Protein AF-A0A2V7KIL0-F1 (afdb_monomer_lite)

Structure (mmCIF, N/CA/C/O backbone):
data_AF-A0A2V7KIL0-F1
#
_entry.id   AF-A0A2V7KIL0-F1
#
loop_
_atom_site.group_PDB
_atom_site.id
_atom_site.type_symbol
_atom_site.label_atom_id
_atom_site.label_alt_id
_atom_site.label_comp_id
_atom_site.label_asym_id
_atom_site.label_entity_id
_atom_site.label_seq_id
_atom_site.pdbx_PDB_ins_code
_atom_site.Cartn_x
_atom_site.Cartn_y
_atom_site.Cartn_z
_atom_site.occupancy
_atom_site.B_iso_or_equiv
_atom_site.auth_seq_id
_atom_site.auth_comp_id
_atom_site.auth_asym_id
_atom_site.auth_atom_id
_atom_site.pdbx_PDB_model_num
ATOM 1 N N . MET A 1 1 ? -7.891 -3.103 -19.381 1.00 48.28 1 MET A N 1
ATOM 2 C CA . MET A 1 1 ? -7.401 -3.835 -20.565 1.00 48.28 1 MET A CA 1
ATOM 3 C C . MET A 1 1 ? -7.846 -5.272 -20.391 1.00 48.28 1 MET A C 1
ATOM 5 O O . MET A 1 1 ? -7.518 -5.853 -19.367 1.00 48.28 1 MET A O 1
ATOM 9 N N . LYS A 1 2 ? -8.720 -5.780 -21.264 1.00 52.03 2 LYS A N 1
ATOM 10 C CA . LYS A 1 2 ? -9.337 -7.112 -21.113 1.00 52.03 2 LYS A CA 1
ATOM 11 C C . LYS A 1 2 ? -8.673 -8.175 -21.996 1.00 52.03 2 LYS A C 1
ATOM 13 O O . LYS A 1 2 ? -9.061 -9.332 -21.923 1.00 52.03 2 LYS A O 1
ATOM 18 N N . ASP A 1 3 ? -7.671 -7.772 -22.771 1.00 58.91 3 ASP A N 1
ATOM 19 C CA . ASP A 1 3 ? -7.208 -8.508 -23.949 1.00 58.91 3 ASP A CA 1
ATOM 20 C C . ASP A 1 3 ? -5.836 -9.182 -23.751 1.00 58.91 3 ASP A C 1
ATOM 22 O O . ASP A 1 3 ? -5.326 -9.816 -24.665 1.00 58.91 3 ASP A O 1
ATOM 26 N N . GLU A 1 4 ? -5.266 -9.090 -22.543 1.00 61.47 4 GLU A N 1
ATOM 27 C CA . GLU A 1 4 ? -3.968 -9.665 -22.154 1.00 61.47 4 GLU A CA 1
ATOM 28 C C . GLU A 1 4 ? -4.153 -10.509 -20.873 1.00 61.47 4 GLU A C 1
ATOM 30 O O . GLU A 1 4 ? -4.117 -9.959 -19.768 1.00 61.47 4 GLU A O 1
ATOM 35 N N . PRO A 1 5 ? -4.406 -11.830 -20.976 1.00 66.25 5 PRO A N 1
ATOM 36 C CA . PRO A 1 5 ? -4.678 -12.699 -19.822 1.00 66.25 5 PRO A CA 1
ATOM 37 C C . PRO A 1 5 ? -3.548 -12.712 -18.785 1.00 66.25 5 PRO A C 1
ATOM 39 O O . PRO A 1 5 ? -3.796 -12.735 -17.588 1.00 66.25 5 PRO A O 1
ATOM 42 N N . GLN A 1 6 ? -2.301 -12.616 -19.246 1.00 64.25 6 GLN A N 1
ATOM 43 C CA . GLN A 1 6 ? -1.115 -12.604 -18.383 1.00 64.25 6 GLN A CA 1
ATOM 44 C C . GLN A 1 6 ? -1.067 -11.352 -17.499 1.00 64.25 6 GLN A C 1
ATOM 46 O O . GLN A 1 6 ? -0.688 -11.433 -16.335 1.00 64.25 6 GLN A O 1
ATOM 51 N N . ALA A 1 7 ? -1.526 -10.212 -18.023 1.00 70.44 7 ALA A N 1
ATOM 52 C CA . ALA A 1 7 ? -1.660 -8.997 -17.233 1.00 70.44 7 ALA A CA 1
ATOM 53 C C . ALA A 1 7 ? -2.778 -9.125 -16.183 1.00 70.44 7 ALA A C 1
ATOM 55 O O . ALA A 1 7 ? -2.680 -8.520 -15.121 1.00 70.44 7 ALA A O 1
ATOM 56 N N . GLN A 1 8 ? -3.833 -9.912 -16.440 1.00 74.88 8 GLN A N 1
ATOM 57 C CA . GLN A 1 8 ? -4.898 -10.138 -15.453 1.00 74.88 8 GLN A CA 1
ATOM 58 C C . GLN A 1 8 ? -4.392 -10.922 -14.244 1.00 74.88 8 GLN A C 1
ATOM 60 O O . GLN A 1 8 ? -4.561 -10.440 -13.129 1.00 74.88 8 GLN A O 1
ATOM 65 N N . ASP A 1 9 ? -3.710 -12.050 -14.457 1.00 76.88 9 ASP A N 1
ATOM 66 C CA . ASP A 1 9 ? -3.152 -12.863 -13.364 1.00 76.88 9 ASP A CA 1
ATOM 67 C C . ASP A 1 9 ? -2.180 -12.048 -12.491 1.00 76.88 9 ASP A C 1
ATOM 69 O O . ASP A 1 9 ? -2.151 -12.161 -11.262 1.00 76.88 9 ASP A O 1
ATOM 73 N N . GLU A 1 10 ? -1.397 -11.182 -13.136 1.00 75.62 10 GLU A N 1
ATOM 74 C CA . GLU A 1 10 ? -0.455 -10.283 -12.485 1.00 75.62 10 GLU A CA 1
ATOM 75 C C . GLU A 1 10 ? -1.165 -9.227 -11.614 1.00 75.62 10 GLU A C 1
ATOM 77 O O . GLU A 1 10 ? -0.844 -9.068 -10.430 1.00 75.62 10 GLU A O 1
ATOM 82 N N . TYR A 1 11 ? -2.177 -8.540 -12.156 1.00 81.56 11 TYR A N 1
ATOM 83 C CA . TYR A 1 11 ? -2.965 -7.574 -11.387 1.00 81.56 11 TYR A CA 1
ATOM 84 C C . TYR A 1 11 ? -3.784 -8.240 -10.278 1.00 81.56 11 TYR A C 1
ATOM 86 O O . TYR A 1 11 ? -3.883 -7.668 -9.190 1.00 81.56 11 TYR A O 1
ATOM 94 N N . ASP A 1 12 ? -4.319 -9.439 -10.500 1.00 82.12 12 ASP A N 1
ATOM 95 C CA . ASP A 1 12 ? -5.052 -10.200 -9.486 1.00 82.12 12 ASP A CA 1
ATOM 96 C C . ASP A 1 12 ? -4.154 -10.530 -8.287 1.00 82.12 12 ASP A C 1
ATOM 98 O O . ASP A 1 12 ? -4.570 -10.375 -7.133 1.00 82.12 12 ASP A O 1
ATOM 102 N N . ALA A 1 13 ? -2.886 -10.879 -8.531 1.00 81.56 13 ALA A N 1
ATOM 103 C CA . ALA A 1 13 ? -1.907 -11.098 -7.469 1.00 81.56 13 ALA A CA 1
ATOM 104 C C . ALA A 1 13 ? -1.615 -9.817 -6.660 1.00 81.56 13 ALA A C 1
ATOM 106 O O . ALA A 1 13 ? -1.568 -9.863 -5.425 1.00 81.56 13 ALA A O 1
ATOM 107 N N . TYR A 1 14 ? -1.456 -8.663 -7.321 1.00 87.25 14 TYR A N 1
ATOM 108 C CA . TYR A 1 14 ? -1.231 -7.373 -6.644 1.00 87.25 14 TYR A CA 1
ATOM 109 C C . TYR A 1 14 ? -2.440 -6.943 -5.819 1.00 87.25 14 TYR A C 1
ATOM 111 O O . TYR A 1 14 ? -2.311 -6.530 -4.663 1.00 87.25 14 TYR A O 1
ATOM 119 N N . VAL A 1 15 ? -3.629 -7.074 -6.403 1.00 87.31 15 VAL A N 1
ATOM 120 C CA . VAL A 1 15 ? -4.896 -6.731 -5.763 1.00 87.31 15 VAL A CA 1
ATOM 121 C C . VAL A 1 15 ? -5.134 -7.631 -4.551 1.00 87.31 15 VAL A C 1
ATOM 123 O O . VAL A 1 15 ? -5.468 -7.117 -3.483 1.00 87.31 15 VAL A O 1
ATOM 126 N N . GLY A 1 16 ? -4.879 -8.938 -4.652 1.00 88.38 16 GLY A N 1
ATOM 127 C CA . GLY A 1 16 ? -5.036 -9.882 -3.542 1.00 88.38 16 GLY A CA 1
ATOM 128 C C . GLY A 1 16 ? -4.243 -9.491 -2.288 1.00 88.38 16 GLY A C 1
ATOM 129 O O . GLY A 1 16 ? -4.793 -9.493 -1.183 1.00 88.38 16 GLY A O 1
ATOM 130 N N . GLY A 1 17 ? -2.981 -9.076 -2.447 1.00 89.38 17 GLY A N 1
ATOM 131 C CA . GLY A 1 17 ? -2.137 -8.621 -1.332 1.00 89.38 17 GLY A CA 1
ATOM 132 C C . GLY A 1 17 ? -2.669 -7.358 -0.646 1.00 89.38 17 GLY A C 1
ATOM 133 O O . GLY A 1 17 ? -2.731 -7.283 0.585 1.00 89.38 17 GLY A O 1
ATOM 134 N N . VAL A 1 18 ? -3.138 -6.389 -1.435 1.00 91.94 18 VAL A N 1
ATOM 135 C CA . VAL A 1 18 ? -3.750 -5.152 -0.926 1.00 91.94 18 VAL A CA 1
ATOM 136 C C . VAL A 1 18 ? -5.056 -5.446 -0.183 1.00 91.94 18 VAL A C 1
ATOM 138 O O . VAL A 1 18 ? -5.278 -4.916 0.907 1.00 91.94 18 VAL A O 1
ATOM 141 N N . TYR A 1 19 ? -5.904 -6.320 -0.731 1.00 89.69 19 TYR A N 1
ATOM 142 C CA . TYR A 1 19 ? -7.159 -6.734 -0.100 1.00 89.69 19 TYR A CA 1
ATOM 143 C C . TYR A 1 19 ? -6.920 -7.437 1.238 1.00 89.69 19 TYR A C 1
ATOM 145 O O . TYR A 1 19 ? -7.597 -7.124 2.218 1.00 89.69 19 TYR A O 1
ATOM 153 N N . HIS A 1 20 ? -5.934 -8.336 1.307 1.00 90.12 20 HIS A N 1
ATOM 154 C CA . HIS A 1 20 ? -5.566 -9.015 2.548 1.00 90.12 20 HIS A CA 1
ATOM 155 C C . HIS A 1 20 ? -5.163 -8.023 3.649 1.00 90.12 20 HIS A C 1
ATOM 157 O O . HIS A 1 20 ? -5.651 -8.126 4.772 1.00 90.12 20 HIS A O 1
ATOM 163 N N . LEU A 1 21 ? -4.340 -7.019 3.321 1.00 92.44 21 LEU A N 1
ATOM 164 C CA . LEU A 1 21 ? -3.928 -5.981 4.273 1.00 92.44 21 LEU A CA 1
ATOM 165 C C . LEU A 1 21 ? -5.106 -5.141 4.777 1.00 92.44 21 LEU A C 1
ATOM 167 O O . LEU A 1 21 ? -5.197 -4.844 5.967 1.00 92.44 21 LEU A O 1
ATOM 171 N N . ILE A 1 22 ? -6.030 -4.761 3.893 1.00 91.50 22 ILE A N 1
ATOM 172 C CA . ILE A 1 22 ? -7.232 -4.019 4.300 1.00 91.50 22 ILE A CA 1
ATOM 173 C C . ILE A 1 22 ? -8.084 -4.878 5.242 1.00 91.50 22 ILE A C 1
ATOM 175 O O . ILE A 1 22 ? -8.494 -4.406 6.303 1.00 91.50 22 ILE A O 1
ATOM 179 N N . ALA A 1 23 ? -8.305 -6.148 4.892 1.00 89.00 23 ALA A N 1
ATOM 180 C CA . ALA A 1 23 ? -9.084 -7.084 5.699 1.00 89.00 23 ALA A CA 1
ATOM 181 C C . ALA A 1 23 ? -8.446 -7.364 7.071 1.00 89.00 23 ALA A C 1
ATOM 183 O O . ALA A 1 23 ? -9.165 -7.572 8.047 1.00 89.00 23 ALA A O 1
ATOM 184 N N . SER A 1 24 ? -7.114 -7.318 7.173 1.00 89.88 24 SER A N 1
ATOM 185 C CA . SER A 1 24 ? -6.385 -7.481 8.435 1.00 89.88 24 SER A CA 1
ATOM 186 C C . SER A 1 24 ? -6.328 -6.208 9.292 1.00 89.88 24 SER A C 1
ATOM 188 O O . SER A 1 24 ? -5.660 -6.204 10.324 1.00 89.88 24 SER A O 1
ATOM 190 N N . GLY A 1 25 ? -6.966 -5.110 8.870 1.00 90.44 25 GLY A N 1
ATOM 191 C CA . GLY A 1 25 ? -6.942 -3.835 9.591 1.00 90.44 25 GLY A CA 1
ATOM 192 C C . GLY A 1 25 ? -5.612 -3.083 9.485 1.00 90.44 25 GLY A C 1
ATOM 193 O O . GLY A 1 25 ? -5.252 -2.344 10.403 1.00 90.44 25 GLY A O 1
ATOM 194 N N . ALA A 1 26 ? -4.861 -3.270 8.395 1.00 94.94 26 ALA A N 1
ATOM 195 C CA . ALA A 1 26 ? -3.609 -2.556 8.178 1.00 94.94 26 ALA A CA 1
ATOM 196 C C . ALA A 1 26 ? -3.816 -1.034 8.121 1.00 94.94 26 ALA A C 1
ATOM 198 O O . ALA A 1 26 ? -4.829 -0.512 7.654 1.00 94.94 26 ALA A O 1
ATOM 199 N N . THR A 1 27 ? -2.801 -0.302 8.565 1.00 95.94 27 THR A N 1
ATOM 200 C CA . THR A 1 27 ? -2.771 1.159 8.488 1.00 95.94 27 THR A CA 1
ATOM 201 C C . THR A 1 27 ? -2.495 1.643 7.063 1.00 95.94 27 THR A C 1
ATOM 203 O O . THR A 1 27 ? -1.888 0.943 6.250 1.00 95.94 27 THR A O 1
ATOM 206 N N . ALA A 1 28 ? -2.847 2.901 6.771 1.00 96.19 28 ALA A N 1
ATOM 207 C CA . ALA A 1 28 ? -2.542 3.525 5.480 1.00 96.19 28 ALA A CA 1
ATOM 208 C C . ALA A 1 28 ? -1.037 3.494 5.152 1.00 96.19 28 ALA A C 1
ATOM 210 O O . ALA A 1 28 ? -0.663 3.330 3.995 1.00 96.19 28 ALA A O 1
ATOM 211 N N . LYS A 1 29 ? -0.176 3.602 6.175 1.00 97.06 29 LYS A N 1
ATOM 212 C CA . LYS A 1 29 ? 1.279 3.495 6.027 1.00 97.06 29 LYS A CA 1
ATOM 213 C C . LYS A 1 29 ? 1.702 2.103 5.556 1.00 97.06 29 LYS A C 1
ATOM 215 O O . LYS A 1 29 ? 2.438 2.005 4.584 1.00 97.06 29 LYS A O 1
ATOM 220 N N . GLN A 1 30 ? 1.196 1.047 6.192 1.00 96.69 30 GLN A N 1
ATOM 221 C CA . GLN A 1 30 ? 1.516 -0.335 5.813 1.00 96.69 30 GLN A CA 1
ATOM 222 C C . GLN A 1 30 ? 1.031 -0.670 4.398 1.00 96.69 30 GLN A C 1
ATOM 224 O O . GLN A 1 30 ? 1.728 -1.350 3.649 1.00 96.69 30 GLN A O 1
ATOM 229 N N . ILE A 1 31 ? -0.144 -0.164 4.012 1.00 96.25 31 ILE A N 1
ATOM 230 C CA . ILE A 1 31 ? -0.655 -0.311 2.644 1.00 96.25 31 ILE A CA 1
ATOM 231 C C . ILE A 1 31 ? 0.249 0.435 1.656 1.00 96.25 31 ILE A C 1
ATOM 233 O O . ILE A 1 31 ? 0.633 -0.137 0.643 1.00 96.25 31 ILE A O 1
ATOM 237 N N . ALA A 1 32 ? 0.641 1.675 1.952 1.00 96.88 32 ALA A N 1
ATOM 238 C CA . ALA A 1 32 ? 1.541 2.444 1.095 1.00 96.88 32 ALA A CA 1
ATOM 239 C C . ALA A 1 32 ? 2.917 1.775 0.925 1.00 96.88 32 ALA A C 1
ATOM 241 O O . ALA A 1 32 ? 3.410 1.668 -0.191 1.00 96.88 32 ALA A O 1
ATOM 242 N N . GLU A 1 33 ? 3.510 1.257 2.003 1.00 96.88 33 GLU A N 1
ATOM 243 C CA . GLU A 1 33 ? 4.764 0.489 1.951 1.00 96.88 33 GLU A CA 1
ATOM 244 C C . GLU A 1 33 ? 4.622 -0.800 1.129 1.00 96.88 33 GLU A C 1
ATOM 246 O O . GLU A 1 33 ? 5.556 -1.220 0.449 1.00 96.88 33 GLU A O 1
ATOM 251 N N . HIS A 1 34 ? 3.458 -1.451 1.172 1.00 95.94 34 HIS A N 1
ATOM 252 C CA . HIS A 1 34 ? 3.191 -2.612 0.328 1.00 95.94 34 HIS A CA 1
ATOM 253 C C . HIS A 1 34 ? 3.077 -2.244 -1.154 1.00 95.94 34 HIS A C 1
ATOM 255 O O . HIS A 1 34 ? 3.636 -2.952 -1.986 1.00 95.94 34 HIS A O 1
ATOM 261 N N . LEU A 1 35 ? 2.421 -1.128 -1.480 1.00 95.25 35 LEU A N 1
ATOM 262 C CA . LEU A 1 35 ? 2.323 -0.640 -2.855 1.00 95.25 35 LEU A CA 1
ATOM 263 C C . LEU A 1 35 ? 3.699 -0.283 -3.432 1.00 95.25 35 LEU A C 1
ATOM 265 O O . LEU A 1 35 ? 3.989 -0.686 -4.551 1.00 95.25 35 LEU A O 1
ATOM 269 N N . VAL A 1 36 ? 4.573 0.364 -2.651 1.00 95.88 36 VAL A N 1
ATOM 270 C CA . VAL A 1 36 ? 5.961 0.625 -3.080 1.00 95.88 36 VAL A CA 1
ATOM 271 C C . VAL A 1 36 ? 6.713 -0.676 -3.355 1.00 95.88 36 VAL A C 1
ATOM 273 O O . VAL A 1 36 ? 7.431 -0.761 -4.340 1.00 95.88 36 VAL A O 1
ATOM 276 N N . ARG A 1 37 ? 6.524 -1.729 -2.547 1.00 94.44 37 ARG A N 1
ATOM 277 C CA . ARG A 1 37 ? 7.142 -3.036 -2.839 1.00 94.44 37 ARG A CA 1
ATOM 278 C C . ARG A 1 37 ? 6.650 -3.636 -4.153 1.00 94.44 37 ARG A C 1
ATOM 280 O O . ARG A 1 37 ? 7.448 -4.205 -4.882 1.00 94.44 37 ARG A O 1
ATOM 287 N N . ILE A 1 38 ? 5.364 -3.500 -4.479 1.00 93.31 38 ILE A N 1
ATOM 288 C CA . ILE A 1 38 ? 4.842 -3.938 -5.783 1.00 93.31 38 ILE A CA 1
ATOM 289 C C . ILE A 1 38 ? 5.497 -3.125 -6.908 1.00 93.31 38 ILE A C 1
ATOM 291 O O . ILE A 1 38 ? 5.999 -3.702 -7.869 1.00 93.31 38 ILE A O 1
ATOM 295 N N . GLU A 1 39 ? 5.546 -1.800 -6.774 1.00 92.44 39 GLU A N 1
ATOM 296 C CA . GLU A 1 39 ? 6.182 -0.920 -7.757 1.00 92.44 39 GLU A CA 1
ATOM 297 C C . GLU A 1 39 ? 7.662 -1.262 -7.973 1.00 92.44 39 GLU A C 1
ATOM 299 O O . GLU A 1 39 ? 8.085 -1.432 -9.114 1.00 92.44 39 GLU A O 1
ATOM 304 N N . THR A 1 40 ? 8.431 -1.462 -6.904 1.00 92.06 40 THR A N 1
ATOM 305 C CA . THR A 1 40 ? 9.858 -1.795 -6.983 1.00 92.06 40 THR A CA 1
ATOM 306 C C . THR A 1 40 ? 10.097 -3.214 -7.489 1.00 92.06 40 THR A C 1
ATOM 308 O O . THR A 1 40 ? 10.817 -3.406 -8.468 1.00 92.06 40 THR A O 1
ATOM 311 N N . ASP A 1 41 ? 9.501 -4.215 -6.838 1.00 90.69 41 ASP A N 1
ATOM 312 C CA . ASP A 1 41 ? 9.873 -5.622 -7.025 1.00 90.69 41 ASP A CA 1
ATOM 313 C C . ASP A 1 41 ? 9.235 -6.231 -8.274 1.00 90.69 41 ASP 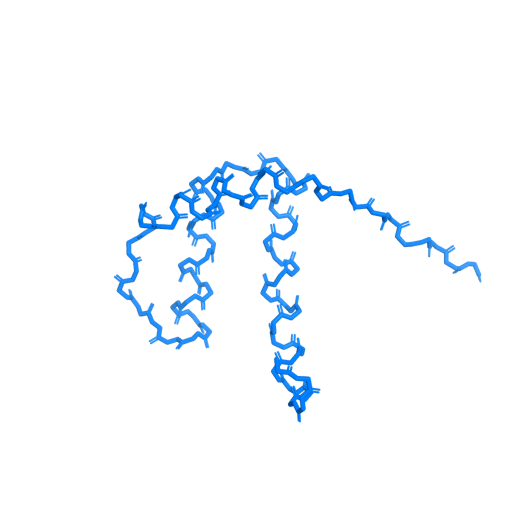A C 1
ATOM 315 O O . ASP A 1 41 ? 9.706 -7.250 -8.785 1.00 90.69 41 ASP A O 1
ATOM 319 N N . ARG A 1 42 ? 8.124 -5.652 -8.737 1.00 87.31 42 ARG A N 1
ATOM 320 C CA . ARG A 1 42 ? 7.324 -6.223 -9.819 1.00 87.31 42 ARG A CA 1
ATOM 321 C C . ARG A 1 42 ? 7.243 -5.338 -11.049 1.00 87.31 42 ARG A C 1
ATOM 323 O O . ARG A 1 42 ? 7.290 -5.861 -12.155 1.00 87.31 42 ARG A O 1
ATOM 330 N N . LEU A 1 43 ? 7.163 -4.022 -10.860 1.00 85.06 43 LEU A N 1
ATOM 331 C CA . LEU A 1 43 ? 7.042 -3.069 -11.966 1.00 85.06 43 LEU A CA 1
ATOM 332 C C . LEU A 1 43 ? 8.368 -2.374 -12.318 1.00 85.06 43 LEU A C 1
ATOM 334 O O . LEU A 1 43 ? 8.459 -1.728 -13.360 1.00 85.06 43 LEU A O 1
ATOM 338 N N . GLY A 1 44 ? 9.404 -2.522 -11.485 1.00 89.88 44 GLY A N 1
ATOM 339 C CA . GLY A 1 44 ? 10.724 -1.940 -11.723 1.00 89.88 44 GLY A CA 1
ATOM 340 C C . GLY A 1 44 ? 10.790 -0.424 -11.507 1.00 89.88 44 GLY A C 1
ATOM 341 O O . GLY A 1 44 ? 11.594 0.244 -12.155 1.00 89.88 44 GLY A O 1
ATOM 342 N N . TYR A 1 45 ? 9.964 0.124 -10.611 1.00 88.38 45 TYR A N 1
ATOM 343 C CA . TYR A 1 45 ? 9.931 1.546 -10.249 1.00 88.38 45 TYR A CA 1
ATOM 344 C C . TYR A 1 45 ? 10.489 1.769 -8.826 1.00 88.38 45 TYR A C 1
ATOM 346 O O . TYR A 1 45 ? 9.722 1.797 -7.866 1.00 88.38 45 TYR A O 1
ATOM 354 N N . PRO A 1 46 ? 11.818 1.922 -8.653 1.00 82.44 46 PRO A N 1
ATOM 355 C CA . PRO A 1 46 ? 12.466 1.880 -7.335 1.00 82.44 46 PRO A CA 1
ATOM 356 C C . PRO A 1 46 ? 12.377 3.173 -6.503 1.00 82.44 46 PRO A C 1
ATOM 358 O O . PRO A 1 46 ? 12.775 3.164 -5.340 1.00 82.44 46 PRO A O 1
ATOM 361 N N . ASP A 1 47 ? 11.865 4.273 -7.063 1.00 89.81 47 ASP A N 1
ATOM 362 C CA . ASP A 1 47 ? 12.017 5.620 -6.483 1.00 89.81 47 ASP A CA 1
ATOM 363 C C . ASP A 1 47 ? 10.733 6.197 -5.860 1.00 89.81 47 ASP A C 1
ATOM 365 O O . ASP A 1 47 ? 10.661 7.390 -5.541 1.00 89.81 47 ASP A O 1
A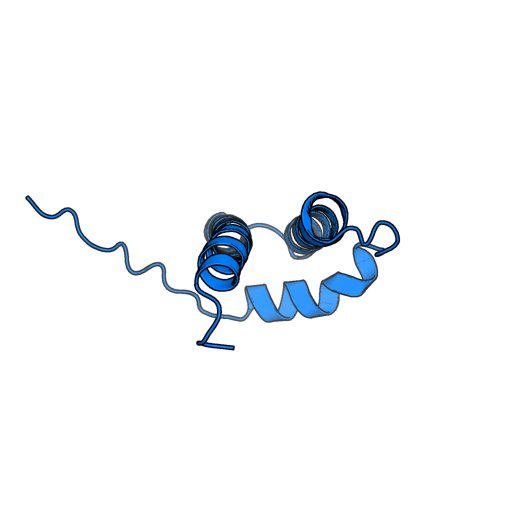TOM 369 N N . THR A 1 48 ? 9.698 5.379 -5.662 1.00 90.19 48 THR A N 1
ATOM 370 C CA . THR A 1 48 ? 8.467 5.859 -5.026 1.00 90.19 48 THR A CA 1
ATOM 371 C C . THR A 1 48 ? 8.642 6.007 -3.515 1.00 90.19 48 THR A C 1
ATOM 373 O O . THR A 1 48 ? 8.798 5.028 -2.788 1.00 90.19 48 THR A O 1
ATOM 376 N N . ASP A 1 49 ? 8.528 7.238 -3.003 1.00 91.69 49 ASP A N 1
ATOM 377 C CA . ASP A 1 49 ? 8.395 7.476 -1.560 1.00 91.69 49 ASP A CA 1
ATOM 378 C C . ASP A 1 49 ? 7.013 6.977 -1.084 1.00 91.69 49 ASP A C 1
ATOM 380 O O . ASP A 1 49 ? 5.988 7.488 -1.556 1.00 91.69 49 ASP A O 1
ATOM 384 N N . PRO A 1 50 ? 6.935 6.051 -0.105 1.00 89.75 50 PRO A N 1
ATOM 385 C CA . PRO A 1 50 ? 5.667 5.580 0.454 1.00 89.75 50 PRO A CA 1
ATOM 386 C C . PRO A 1 50 ? 4.719 6.707 0.887 1.00 89.75 50 PRO A C 1
ATOM 388 O O . PRO A 1 50 ? 3.498 6.559 0.807 1.00 89.75 50 PRO A O 1
ATOM 391 N N . LYS A 1 51 ? 5.238 7.867 1.310 1.00 93.50 51 LYS A N 1
ATOM 392 C CA . LYS A 1 51 ? 4.418 9.033 1.680 1.00 93.50 51 LYS A CA 1
ATOM 393 C C . LYS A 1 51 ? 3.546 9.528 0.528 1.00 93.50 51 LYS A C 1
ATOM 395 O O . LYS A 1 51 ? 2.426 9.976 0.776 1.00 93.50 51 LYS A O 1
ATOM 400 N N . MET A 1 52 ? 4.017 9.401 -0.712 1.00 94.44 52 MET A N 1
ATOM 401 C CA . MET A 1 52 ? 3.275 9.786 -1.916 1.00 94.44 52 MET A CA 1
ATOM 402 C C . MET A 1 52 ? 2.053 8.895 -2.146 1.00 94.44 52 MET A C 1
ATOM 404 O O . MET A 1 52 ? 1.052 9.349 -2.702 1.00 94.44 52 MET A O 1
ATOM 408 N N . LEU A 1 53 ? 2.094 7.652 -1.658 1.00 95.69 53 LEU A N 1
ATOM 409 C CA . LEU A 1 53 ? 1.005 6.686 -1.787 1.00 95.69 53 LEU A CA 1
ATOM 410 C C . LEU A 1 53 ? 0.023 6.718 -0.608 1.00 95.69 53 LEU A C 1
ATOM 412 O O . LEU A 1 53 ? -1.043 6.112 -0.692 1.00 95.69 53 LEU A O 1
ATOM 416 N N . ILE A 1 54 ? 0.295 7.473 0.462 1.00 96.56 54 ILE A N 1
ATOM 417 C CA . ILE A 1 54 ? -0.623 7.610 1.609 1.00 96.56 54 ILE A CA 1
ATOM 418 C C . ILE A 1 54 ? -2.027 8.100 1.200 1.00 96.56 54 ILE A C 1
ATOM 420 O O . ILE A 1 54 ? -3.015 7.537 1.684 1.00 96.56 54 ILE A O 1
ATOM 424 N N . PRO A 1 55 ? -2.197 9.099 0.308 1.00 96.19 55 PRO A N 1
ATOM 425 C CA . PRO A 1 55 ? -3.525 9.496 -0.159 1.00 96.19 55 PRO A CA 1
ATOM 426 C C . PRO A 1 55 ? -4.265 8.369 -0.890 1.00 96.19 55 PRO A C 1
ATOM 428 O O . PRO A 1 55 ? -5.485 8.250 -0.748 1.00 96.19 55 PRO A O 1
ATOM 431 N N . LEU A 1 56 ? -3.544 7.532 -1.645 1.00 94.12 56 LEU A N 1
ATOM 432 C CA . LEU A 1 56 ? -4.100 6.362 -2.324 1.00 94.12 56 LEU A CA 1
ATOM 433 C C . LEU A 1 56 ? -4.467 5.264 -1.320 1.00 94.12 56 LEU A C 1
ATOM 435 O O . LEU A 1 56 ? -5.595 4.781 -1.345 1.00 94.12 56 LEU A O 1
ATOM 439 N N . ALA A 1 57 ? -3.587 4.949 -0.372 1.00 94.94 57 ALA A N 1
ATOM 440 C CA . ALA A 1 57 ? -3.855 4.001 0.706 1.00 94.94 57 ALA A CA 1
ATOM 441 C C . ALA A 1 57 ? -5.101 4.390 1.522 1.00 94.94 57 ALA A C 1
ATOM 443 O O . ALA A 1 57 ? -5.950 3.552 1.815 1.00 94.94 57 ALA A O 1
ATOM 444 N N . ASN A 1 58 ? -5.284 5.682 1.805 1.00 94.50 58 ASN A N 1
ATOM 445 C CA . ASN A 1 58 ? -6.497 6.184 2.450 1.00 94.50 58 ASN A CA 1
ATOM 446 C C . ASN A 1 58 ? -7.754 6.028 1.580 1.00 94.50 58 ASN A C 1
ATOM 448 O O . ASN A 1 58 ? -8.842 5.826 2.114 1.00 94.50 58 ASN A O 1
ATOM 452 N N . LYS A 1 59 ? -7.645 6.141 0.249 1.00 92.88 59 LYS A N 1
ATOM 453 C CA . LYS A 1 59 ? -8.768 5.837 -0.656 1.00 92.88 59 LYS A CA 1
ATOM 454 C C . LYS A 1 59 ? -9.108 4.349 -0.608 1.00 92.88 59 LYS A C 1
ATOM 456 O O . LYS A 1 59 ? -10.285 4.026 -0.492 1.00 92.88 59 LYS A O 1
ATOM 461 N N . LEU A 1 60 ? -8.098 3.481 -0.634 1.00 91.38 60 LEU A N 1
ATOM 462 C CA . LEU A 1 60 ? -8.261 2.029 -0.562 1.00 91.38 60 LEU A CA 1
ATOM 463 C C . LEU A 1 60 ? -8.938 1.598 0.745 1.00 91.38 60 LEU A C 1
ATOM 465 O O . LEU A 1 60 ? -9.910 0.857 0.702 1.00 91.38 60 LEU A O 1
ATOM 469 N N . LEU A 1 61 ? -8.525 2.149 1.888 1.00 91.25 61 LEU A N 1
ATOM 470 C CA . LEU A 1 61 ? -9.162 1.884 3.187 1.00 91.25 61 LEU A CA 1
ATOM 471 C C . LEU A 1 61 ? -10.630 2.322 3.267 1.00 91.25 61 LEU A C 1
ATOM 473 O O . LEU A 1 61 ? -11.392 1.799 4.075 1.00 91.25 61 LEU A O 1
ATOM 477 N N . ARG A 1 62 ? -11.040 3.302 2.455 1.00 90.00 62 ARG A N 1
ATOM 478 C CA . ARG A 1 62 ? -12.439 3.747 2.381 1.00 90.00 62 ARG A CA 1
ATOM 479 C C . ARG A 1 62 ? -13.293 2.884 1.465 1.00 90.00 62 ARG A C 1
ATOM 481 O O . ARG A 1 62 ? -14.519 2.998 1.525 1.00 90.00 62 ARG A O 1
ATOM 488 N N . LEU A 1 63 ? -12.687 2.044 0.625 1.00 82.75 63 LEU A N 1
ATOM 489 C CA . LEU A 1 63 ? -13.443 1.035 -0.099 1.00 82.75 63 LEU A CA 1
ATOM 490 C C . LEU A 1 63 ? -14.007 0.087 0.956 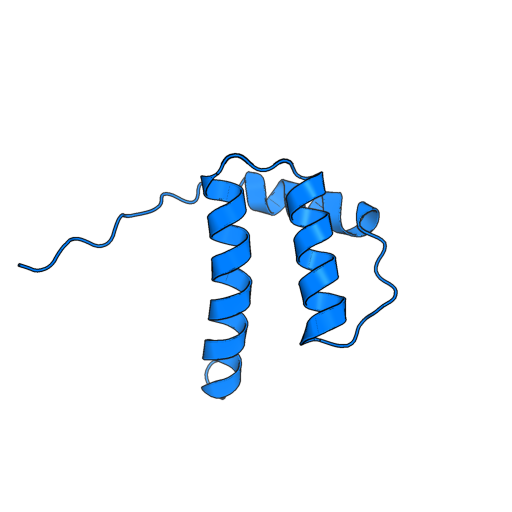1.00 82.75 63 LEU A C 1
ATOM 492 O O . LEU A 1 63 ? -13.263 -0.607 1.644 1.00 82.75 63 LEU A O 1
ATOM 496 N N . LYS A 1 64 ? -15.335 0.080 1.116 1.00 63.28 64 LYS A N 1
ATOM 497 C CA . LYS A 1 64 ? -16.033 -0.931 1.915 1.00 63.28 64 LYS A CA 1
ATOM 498 C C . LYS A 1 64 ? -15.952 -2.263 1.178 1.00 63.28 64 LYS A C 1
ATOM 500 O O . LYS A 1 64 ? -16.928 -2.723 0.594 1.00 63.28 64 LYS A O 1
ATOM 505 N N . VAL A 1 65 ? -14.765 -2.848 1.178 1.00 61.47 65 VAL A N 1
ATOM 506 C CA . VAL A 1 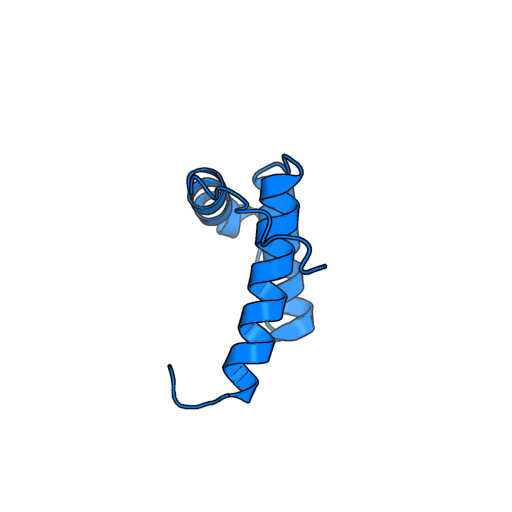65 ? -14.524 -4.193 0.695 1.00 61.47 65 VAL A CA 1
ATOM 507 C C . VAL A 1 65 ? -15.154 -5.130 1.714 1.00 61.47 65 VAL A C 1
ATOM 509 O O . VAL A 1 65 ? -14.641 -5.318 2.815 1.00 61.47 65 VAL A O 1
ATOM 512 N N . ARG A 1 66 ? -16.319 -5.678 1.375 1.00 57.34 66 ARG A N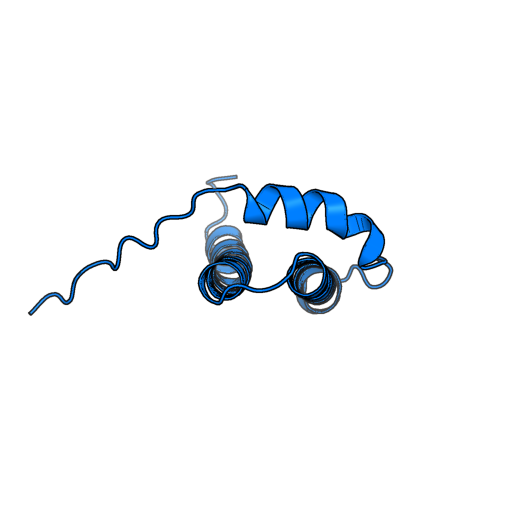 1
ATOM 513 C CA . ARG A 1 66 ? -16.839 -6.852 2.068 1.00 57.34 66 ARG A CA 1
ATOM 514 C C . ARG A 1 66 ? -16.134 -8.049 1.450 1.00 57.34 66 ARG A C 1
ATOM 516 O O . ARG A 1 66 ? -16.274 -8.270 0.250 1.00 57.34 66 ARG A O 1
ATOM 523 N N . LEU A 1 67 ? -15.356 -8.781 2.247 1.00 54.97 67 LEU A N 1
ATOM 524 C CA . LEU A 1 67 ? -14.952 -10.128 1.864 1.00 54.97 67 LEU A CA 1
ATOM 525 C C . LEU A 1 67 ? -16.240 -10.960 1.862 1.00 54.97 67 LEU A C 1
ATOM 527 O O . LEU A 1 67 ? -16.692 -11.416 2.909 1.00 54.97 67 LEU A O 1
ATOM 531 N N . GLU A 1 68 ? -16.881 -11.099 0.706 1.00 51.00 68 GLU A N 1
ATOM 532 C CA . GLU A 1 68 ? -17.770 -12.235 0.497 1.00 51.00 68 GLU A CA 1
ATOM 533 C C . GLU A 1 68 ? -16.842 -13.451 0.556 1.00 51.00 68 GLU A C 1
ATOM 535 O O . GLU A 1 68 ? -16.059 -13.703 -0.361 1.00 51.00 68 GLU A O 1
ATOM 540 N N . SER A 1 69 ? -16.837 -14.143 1.694 1.00 47.41 69 SER A N 1
ATOM 541 C CA . SER A 1 69 ? -16.229 -15.460 1.818 1.00 47.41 69 SER A CA 1
ATOM 542 C C . SER A 1 69 ? -16.945 -16.377 0.827 1.00 47.41 69 SER A C 1
ATOM 544 O O . SER A 1 69 ? -18.006 -16.920 1.139 1.00 47.41 69 SER A O 1
ATOM 546 N N . GLY A 1 70 ? -16.410 -16.477 -0.392 1.00 48.12 70 GLY A N 1
ATOM 547 C CA . GLY A 1 70 ? -16.859 -17.426 -1.400 1.00 48.12 70 GLY A CA 1
ATOM 548 C C . GLY A 1 70 ? -16.855 -18.816 -0.777 1.00 48.12 70 GLY A C 1
ATOM 549 O O . GLY A 1 70 ? -15.827 -19.279 -0.285 1.00 48.12 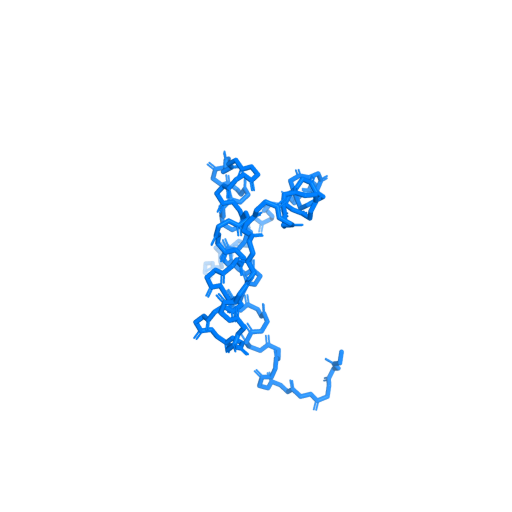70 GLY A O 1
ATOM 550 N N . GLY A 1 71 ? -18.049 -19.397 -0.700 1.00 45.66 71 GLY A N 1
ATOM 551 C CA . GLY A 1 71 ? -18.353 -20.575 0.089 1.00 45.66 71 GLY A CA 1
ATOM 552 C C . GLY A 1 71 ? -17.469 -21.780 -0.213 1.00 45.66 71 GLY A C 1
ATOM 553 O O . GLY A 1 71 ? -17.100 -22.056 -1.352 1.00 45.66 71 GLY A O 1
ATOM 554 N N . SER A 1 72 ? -17.222 -22.532 0.857 1.00 46.75 72 SER A N 1
ATOM 555 C CA . SER A 1 72 ? -16.936 -23.961 0.817 1.00 46.75 72 SER A CA 1
ATOM 556 C C . SER A 1 72 ? -17.968 -24.651 -0.079 1.00 46.75 72 SER A C 1
ATOM 558 O O . SER A 1 72 ? -19.128 -24.783 0.312 1.00 46.75 72 SER A O 1
ATOM 560 N N . ALA A 1 73 ? -17.562 -25.078 -1.273 1.00 43.59 73 ALA A N 1
ATOM 561 C CA . ALA A 1 73 ? -18.311 -26.072 -2.026 1.00 43.59 73 ALA A CA 1
ATOM 562 C C . ALA A 1 73 ? -17.940 -27.445 -1.452 1.00 43.59 73 ALA A C 1
ATOM 564 O O . ALA A 1 73 ? -16.771 -27.836 -1.473 1.00 43.59 73 ALA A O 1
ATOM 565 N N . ALA A 1 74 ? -18.943 -28.070 -0.837 1.00 44.12 74 ALA A N 1
ATOM 566 C CA . ALA A 1 74 ? -18.948 -29.454 -0.379 1.00 44.12 74 ALA A CA 1
ATOM 567 C C . ALA A 1 74 ? -18.836 -30.448 -1.544 1.00 44.12 74 ALA A C 1
ATOM 569 O O . ALA A 1 74 ? -19.204 -30.066 -2.680 1.00 44.12 74 ALA A O 1
#

Radius of gyration: 13.96 Å; chains: 1; bounding box: 31×39×34 Å

Secondary structure (DSSP, 8-state):
--S-HHHHHHHHHHHHHHHHHHHTT--HHHHHHHHHHHHHHTT--TT--HHHHHHHHHHHHHS-----------

Foldseek 3Di:
DPPDVVVVVLVVVLVVVLVVCLVVVHDLLVSLVSVQCCCVVPVVNNPDDSVVCSVVSVVSNPPPDDPPVPDDDD

Sequence (74 aa):
MKDEPQAQDEYDAYVGGVYHLIASGATAKQIAEHLVRIETDRLGYPDTDPKMLIPLANKLLRLKVRLESGGSAA

pLDDT: mean 81.88, std 16.59, range [43.59, 97.06]